Protein AF-A0A0H3GZM2-F1 (afdb_monomer)

InterPro domains:
  IPR009838 Type IV conjugative transfer system, protein TraL [PF07178] (9-100)
  IPR009838 Type IV conjugative transfer system, protein TraL [TIGR02762] (7-100)
  IPR016382 Pilus assembly, TraL [PIRSF003259] (1-101)

Structure (mmCIF, N/CA/C/O backbone):
data_AF-A0A0H3GZM2-F1
#
_entry.id   AF-A0A0H3GZM2-F1
#
loop_
_atom_site.group_PDB
_atom_site.id
_atom_site.type_symbol
_atom_site.label_atom_id
_atom_site.label_alt_id
_atom_site.label_comp_id
_atom_site.label_asym_id
_atom_site.label_entity_id
_atom_site.label_seq_id
_atom_site.pdbx_PDB_ins_code
_atom_site.Cartn_x
_atom_site.Cartn_y
_atom_site.Cartn_z
_atom_site.occupancy
_atom_site.B_iso_or_equiv
_atom_site.auth_seq_id
_atom_site.auth_comp_id
_atom_site.auth_asym_id
_atom_site.auth_atom_id
_atom_site.pdbx_PDB_model_num
ATOM 1 N N . MET A 1 1 ? 8.842 18.269 -35.109 1.00 56.50 1 MET A N 1
ATOM 2 C CA . MET A 1 1 ? 7.723 17.571 -34.452 1.00 56.50 1 MET A CA 1
ATOM 3 C C . MET A 1 1 ? 6.503 18.457 -34.561 1.00 56.50 1 MET A C 1
ATOM 5 O O . MET A 1 1 ? 6.544 19.594 -34.102 1.00 56.50 1 MET A O 1
ATOM 9 N N . THR A 1 2 ? 5.473 17.990 -35.254 1.00 77.00 2 THR A N 1
ATOM 10 C CA . THR A 1 2 ? 4.199 18.709 -35.407 1.00 77.00 2 THR A CA 1
ATOM 11 C C . THR A 1 2 ? 3.457 18.674 -34.066 1.00 77.00 2 THR A C 1
ATOM 13 O O . THR A 1 2 ? 3.616 17.718 -33.308 1.00 77.00 2 THR A O 1
ATOM 16 N N . GLY A 1 3 ? 2.649 19.690 -33.744 1.00 73.56 3 GLY A N 1
ATOM 17 C CA . GLY A 1 3 ? 1.981 19.803 -32.433 1.00 73.56 3 GLY A CA 1
ATOM 18 C C . GLY A 1 3 ? 1.149 18.578 -32.014 1.00 73.56 3 GLY A C 1
ATOM 19 O O . GLY A 1 3 ? 0.982 18.331 -30.820 1.00 73.56 3 GLY A O 1
ATOM 20 N N . ASP A 1 4 ? 0.685 17.772 -32.973 1.00 81.62 4 ASP A N 1
ATOM 21 C CA . ASP A 1 4 ? -0.041 16.527 -32.702 1.00 81.62 4 ASP A CA 1
ATOM 22 C C . ASP A 1 4 ? 0.856 15.363 -32.251 1.00 81.62 4 ASP A C 1
ATOM 24 O O . ASP A 1 4 ? 0.420 14.542 -31.445 1.00 81.62 4 ASP A O 1
ATOM 28 N N . GLU A 1 5 ? 2.126 15.310 -32.668 1.00 79.94 5 GLU A N 1
ATOM 29 C CA . GLU A 1 5 ? 3.076 14.295 -32.181 1.00 79.94 5 GLU A CA 1
ATOM 30 C C . GLU A 1 5 ? 3.422 14.519 -30.704 1.00 79.94 5 GLU A C 1
ATOM 32 O O . GLU A 1 5 ? 3.584 13.563 -29.947 1.00 79.94 5 GLU A O 1
ATOM 37 N N . LEU A 1 6 ? 3.475 15.783 -30.267 1.00 73.00 6 LEU A N 1
ATOM 38 C CA . LEU A 1 6 ? 3.777 16.143 -28.880 1.00 73.00 6 LEU A CA 1
ATOM 39 C C . LEU A 1 6 ? 2.676 15.698 -27.909 1.00 73.00 6 LEU A C 1
ATOM 41 O O . LEU A 1 6 ? 2.988 15.275 -26.803 1.00 73.00 6 LEU A O 1
ATOM 45 N N . LYS A 1 7 ? 1.398 15.699 -28.320 1.00 76.00 7 LYS A N 1
ATOM 46 C CA . LYS A 1 7 ? 0.285 15.193 -27.487 1.00 76.00 7 LYS A CA 1
ATOM 47 C C . LYS A 1 7 ? 0.375 13.692 -27.210 1.00 76.00 7 LYS A C 1
ATOM 49 O O . LYS A 1 7 ? -0.221 13.216 -26.245 1.00 76.00 7 LYS A O 1
ATOM 54 N N . ARG A 1 8 ? 1.109 12.942 -28.039 1.00 82.62 8 ARG A N 1
ATOM 55 C CA . ARG A 1 8 ? 1.341 11.506 -27.836 1.00 82.62 8 ARG A CA 1
ATOM 56 C C . ARG A 1 8 ? 2.189 11.237 -26.594 1.00 82.62 8 ARG A C 1
ATOM 58 O O . ARG A 1 8 ? 2.062 10.176 -25.989 1.00 82.62 8 ARG A O 1
ATOM 65 N N . TYR A 1 9 ? 3.021 12.200 -26.205 1.00 79.69 9 TYR A N 1
ATOM 66 C CA . TYR A 1 9 ? 3.919 12.100 -25.066 1.00 79.69 9 TYR A CA 1
ATOM 67 C C . TYR A 1 9 ? 3.471 13.060 -23.969 1.00 79.69 9 TYR A C 1
ATOM 69 O O . TYR A 1 9 ? 3.624 14.275 -24.058 1.00 79.69 9 TYR A O 1
ATOM 77 N N . ARG A 1 10 ? 2.924 12.508 -22.886 1.00 72.81 10 ARG A N 1
ATOM 78 C CA . ARG A 1 10 ? 2.658 13.290 -21.681 1.00 72.81 10 ARG A CA 1
ATOM 79 C C . ARG A 1 10 ? 3.961 13.466 -20.914 1.00 72.81 10 ARG A C 1
ATOM 81 O O . ARG A 1 10 ? 4.331 12.607 -20.117 1.00 72.81 10 ARG A O 1
ATOM 88 N N . PHE A 1 11 ? 4.648 14.575 -21.154 1.00 76.94 11 PHE A N 1
ATOM 89 C CA . PHE A 1 11 ? 5.791 14.959 -20.336 1.00 76.94 11 PHE A CA 1
ATOM 90 C C . PHE A 1 11 ? 5.291 15.362 -18.941 1.00 76.94 11 PHE A C 1
ATOM 92 O O . PHE A 1 11 ? 4.432 16.240 -18.833 1.00 76.94 11 PHE A O 1
ATOM 99 N N . PRO A 1 12 ? 5.753 14.709 -17.864 1.00 68.69 12 PRO A N 1
ATOM 100 C CA . PRO A 1 12 ? 5.402 15.134 -16.519 1.00 68.69 12 PRO A CA 1
ATOM 101 C C . PRO A 1 12 ? 6.033 16.503 -16.234 1.00 68.69 12 PRO A C 1
ATOM 103 O O . PRO A 1 12 ? 7.226 16.695 -16.449 1.00 68.69 12 PRO A O 1
ATOM 106 N N . GLU A 1 13 ? 5.238 17.446 -15.723 1.00 69.44 13 GLU A N 1
ATOM 107 C CA . GLU A 1 13 ? 5.706 18.804 -15.392 1.00 69.44 13 GLU A CA 1
ATOM 108 C C . GLU A 1 13 ? 6.726 18.813 -14.243 1.00 69.44 13 GLU A C 1
ATOM 110 O O . GLU A 1 13 ? 7.584 19.688 -14.168 1.00 69.44 13 GLU A O 1
ATOM 115 N N . THR A 1 14 ? 6.671 17.812 -13.358 1.00 72.31 14 THR A N 1
ATOM 116 C CA .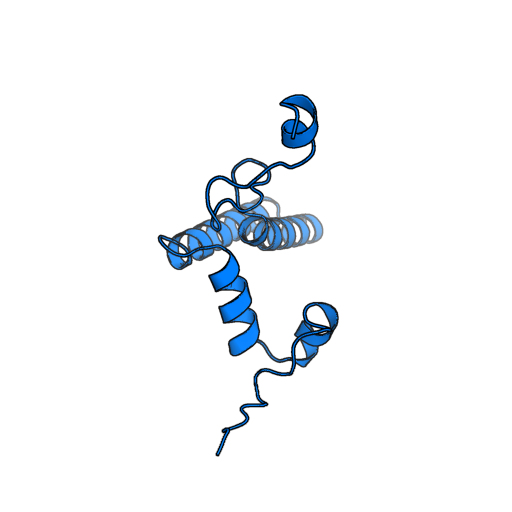 THR A 1 14 ? 7.674 17.590 -12.315 1.00 72.31 14 THR A CA 1
ATOM 117 C C . THR A 1 14 ? 7.997 16.100 -12.195 1.00 72.31 14 THR A C 1
ATOM 119 O O . THR A 1 14 ? 7.102 15.257 -12.240 1.00 72.31 14 THR A O 1
ATOM 122 N N . LEU A 1 15 ? 9.272 15.755 -11.960 1.00 65.50 15 LEU A N 1
ATOM 123 C CA . LEU A 1 15 ? 9.711 14.387 -11.601 1.00 65.50 15 LEU A CA 1
ATOM 124 C C . LEU A 1 15 ? 8.994 13.847 -10.347 1.00 65.50 15 LEU A C 1
ATOM 126 O O . LEU A 1 15 ? 8.971 12.646 -10.093 1.00 65.50 15 LEU A O 1
ATOM 130 N N . THR A 1 16 ? 8.400 14.744 -9.558 1.00 64.19 16 THR A N 1
ATOM 131 C CA . THR A 1 16 ? 7.636 14.450 -8.344 1.00 64.19 16 THR A CA 1
ATOM 132 C C . THR A 1 16 ? 6.138 14.265 -8.587 1.00 64.19 16 THR A C 1
ATOM 134 O O . THR A 1 16 ? 5.414 13.962 -7.636 1.00 64.19 16 THR A O 1
ATOM 137 N N . ASN A 1 17 ? 5.645 14.447 -9.819 1.00 63.81 17 ASN A N 1
ATOM 138 C CA . ASN A 1 17 ? 4.232 14.289 -10.159 1.00 63.81 17 ASN A CA 1
ATOM 139 C C . ASN A 1 17 ? 3.883 12.797 -10.215 1.00 63.81 17 ASN A C 1
ATOM 141 O O . ASN A 1 17 ? 3.827 12.165 -11.267 1.00 63.81 17 ASN A O 1
ATOM 145 N N . GLN A 1 18 ? 3.745 12.197 -9.040 1.00 65.50 18 GLN A N 1
ATOM 146 C CA . GLN A 1 18 ? 3.412 10.789 -8.920 1.00 65.50 18 GLN A CA 1
ATOM 147 C C . GLN A 1 18 ? 1.925 10.575 -9.163 1.00 65.50 18 GLN A C 1
ATOM 149 O O . GLN A 1 18 ? 1.098 11.432 -8.851 1.00 65.50 18 GLN A O 1
ATOM 154 N N . SER A 1 19 ? 1.596 9.392 -9.682 1.00 69.75 19 SER A N 1
ATOM 155 C CA . SER A 1 19 ? 0.212 8.987 -9.897 1.00 69.75 19 SER A CA 1
ATOM 156 C C . SER A 1 19 ? -0.560 9.059 -8.579 1.00 69.75 19 SER A C 1
ATOM 158 O O . SER A 1 19 ? -0.279 8.320 -7.630 1.00 69.75 19 SER A O 1
ATOM 160 N N . ARG A 1 20 ? -1.500 10.004 -8.514 1.00 73.88 20 ARG A N 1
ATOM 161 C CA . ARG A 1 20 ? -2.432 10.152 -7.401 1.00 73.88 20 ARG A CA 1
ATOM 162 C C . ARG A 1 20 ? -3.726 9.460 -7.779 1.00 73.88 20 ARG A C 1
ATOM 164 O O . ARG A 1 20 ? -4.366 9.837 -8.758 1.00 73.88 20 ARG A O 1
ATOM 171 N N . TRP A 1 21 ? -4.124 8.478 -6.986 1.00 74.12 21 TRP A N 1
ATOM 172 C CA . TRP A 1 21 ? -5.416 7.823 -7.123 1.00 74.12 21 TRP A CA 1
ATOM 173 C C . TRP A 1 21 ? -6.340 8.362 -6.030 1.00 74.12 21 TRP A C 1
ATOM 175 O O . TRP A 1 21 ? -5.969 8.376 -4.859 1.00 74.12 21 TRP A O 1
ATOM 185 N N . PHE A 1 22 ? -7.498 8.912 -6.411 1.00 77.94 22 PHE A N 1
ATOM 186 C CA . PHE A 1 22 ? -8.388 9.657 -5.501 1.00 77.94 22 PHE A CA 1
ATOM 187 C C . PHE A 1 22 ? -7.728 10.853 -4.778 1.00 77.94 22 PHE A C 1
ATOM 189 O O . PHE A 1 22 ? -8.109 11.218 -3.670 1.00 77.94 22 PHE A O 1
ATOM 196 N N . GLY A 1 23 ? -6.712 11.477 -5.386 1.00 75.75 23 GLY A N 1
ATOM 197 C CA . GLY A 1 23 ? -5.962 12.580 -4.766 1.00 75.75 23 GLY A CA 1
ATOM 198 C C . GLY A 1 23 ? -4.932 12.141 -3.716 1.00 75.75 23 GLY A C 1
ATOM 199 O O . GLY A 1 23 ? -4.140 12.970 -3.270 1.00 75.75 23 GLY A O 1
ATOM 200 N N . LEU A 1 24 ? -4.889 10.848 -3.379 1.00 76.31 24 LEU A N 1
ATOM 201 C CA . LEU A 1 24 ? -3.907 10.237 -2.487 1.00 76.31 24 LEU A CA 1
ATOM 202 C C . LEU A 1 24 ? -2.814 9.533 -3.285 1.00 76.31 24 LEU A C 1
ATOM 204 O O . LEU A 1 24 ? -3.005 9.134 -4.434 1.00 76.31 24 LEU A O 1
ATOM 208 N N . TYR A 1 25 ? -1.649 9.366 -2.671 1.00 81.56 25 TYR A N 1
ATOM 209 C CA . TYR A 1 25 ? -0.608 8.539 -3.266 1.00 81.56 25 TYR A CA 1
ATOM 210 C C . TYR A 1 25 ? -0.957 7.054 -3.098 1.00 81.56 25 TYR A C 1
ATOM 212 O O . TYR A 1 25 ? -1.501 6.641 -2.074 1.00 81.56 25 TYR A O 1
ATOM 220 N N . LEU A 1 26 ? -0.617 6.239 -4.099 1.00 81.56 26 LEU A N 1
ATOM 221 C CA . LEU A 1 26 ? -0.881 4.794 -4.073 1.00 81.56 26 LEU A CA 1
ATOM 222 C C . LEU A 1 26 ? -0.270 4.097 -2.845 1.00 81.56 26 LEU A C 1
ATOM 224 O O . LEU A 1 26 ? -0.865 3.175 -2.300 1.00 81.56 26 LEU A O 1
ATOM 228 N N . ASP A 1 27 ? 0.890 4.563 -2.384 1.00 82.69 27 ASP A N 1
ATOM 229 C CA . ASP A 1 27 ? 1.588 4.029 -1.212 1.00 82.69 27 ASP A CA 1
ATOM 230 C C . ASP A 1 27 ? 0.877 4.318 0.125 1.00 82.69 27 ASP A C 1
ATOM 232 O O . ASP A 1 27 ? 1.050 3.564 1.073 1.00 82.69 27 ASP A O 1
ATOM 236 N N . GLU A 1 28 ? 0.057 5.368 0.205 1.00 85.19 28 GLU A N 1
ATOM 237 C CA . GLU A 1 28 ? -0.800 5.676 1.361 1.00 85.19 28 GLU A CA 1
ATOM 238 C C . GLU A 1 28 ? -2.102 4.873 1.328 1.00 85.19 28 GLU A C 1
ATOM 240 O O . GLU A 1 28 ? -2.631 4.482 2.370 1.00 85.19 28 GLU A O 1
ATOM 245 N N . LEU A 1 29 ? -2.614 4.618 0.124 1.00 86.31 29 LEU A N 1
ATOM 246 C CA . LEU A 1 29 ? -3.871 3.913 -0.085 1.00 86.31 29 LEU A CA 1
ATOM 247 C C . LEU A 1 29 ? -3.733 2.412 0.199 1.00 86.31 29 LEU A C 1
ATOM 249 O O . LEU A 1 29 ? -4.619 1.837 0.825 1.00 86.31 29 LEU A O 1
ATOM 253 N N . ILE A 1 30 ? -2.624 1.782 -0.205 1.00 89.06 30 ILE A N 1
ATOM 254 C CA . ILE A 1 30 ? -2.407 0.336 -0.020 1.00 89.06 30 ILE A CA 1
ATOM 255 C C . ILE A 1 30 ? -2.515 -0.076 1.465 1.00 89.06 30 ILE A C 1
ATOM 257 O O . ILE A 1 30 ? -3.332 -0.950 1.763 1.00 89.06 30 ILE A O 1
ATOM 261 N N . PRO A 1 31 ? -1.795 0.551 2.423 1.00 88.62 31 PRO A N 1
ATOM 262 C CA . PRO A 1 31 ? -1.930 0.217 3.842 1.00 88.62 31 PRO A CA 1
ATOM 263 C C . PRO A 1 31 ? -3.340 0.455 4.383 1.00 88.62 31 PRO A C 1
ATOM 265 O O . PRO A 1 31 ? -3.849 -0.366 5.143 1.00 88.62 31 PRO A O 1
ATOM 268 N N . ALA A 1 32 ? -3.999 1.540 3.963 1.00 88.88 32 ALA A N 1
ATOM 269 C CA . ALA A 1 32 ? -5.365 1.833 4.387 1.00 88.88 32 ALA A CA 1
ATOM 270 C C . ALA A 1 32 ? -6.348 0.743 3.923 1.00 88.88 32 ALA A C 1
ATOM 272 O O . ALA A 1 32 ? -7.171 0.283 4.713 1.00 88.88 32 ALA A O 1
ATOM 273 N N . VAL A 1 33 ? -6.228 0.275 2.676 1.00 90.50 33 VAL A N 1
ATOM 274 C CA . VAL A 1 33 ? -7.051 -0.818 2.133 1.00 90.50 33 VAL A CA 1
ATOM 275 C C . VAL A 1 33 ? -6.796 -2.131 2.871 1.00 90.50 33 VAL A C 1
ATOM 277 O O . VAL A 1 33 ? -7.753 -2.833 3.192 1.00 90.50 33 VAL A O 1
ATOM 280 N N . ILE A 1 34 ? -5.540 -2.444 3.202 1.00 91.69 34 ILE A N 1
ATOM 281 C CA . ILE A 1 34 ? -5.195 -3.642 3.984 1.00 91.69 34 ILE A CA 1
ATOM 282 C C . ILE A 1 34 ? -5.861 -3.595 5.370 1.00 91.69 34 ILE A C 1
ATOM 284 O O . ILE A 1 34 ? -6.483 -4.574 5.786 1.00 91.69 34 ILE A O 1
ATOM 288 N N . CYS A 1 35 ? -5.806 -2.453 6.066 1.00 89.06 35 CYS A N 1
ATOM 289 C CA . CYS A 1 35 ? -6.464 -2.279 7.367 1.00 89.06 35 CYS A CA 1
ATOM 290 C C . CYS A 1 35 ? -7.992 -2.404 7.279 1.00 89.06 35 CYS A C 1
ATOM 292 O O . CYS A 1 35 ? -8.612 -3.038 8.135 1.00 89.06 35 CYS A O 1
ATOM 294 N N . LEU A 1 36 ? -8.609 -1.841 6.235 1.00 89.56 36 LEU A N 1
ATOM 295 C CA . LEU A 1 36 ? -10.050 -1.967 6.012 1.00 89.56 36 LEU A CA 1
ATOM 296 C C . LEU A 1 36 ? -10.459 -3.413 5.706 1.00 89.56 36 LEU A C 1
ATOM 298 O O . LEU A 1 36 ? -11.444 -3.888 6.268 1.00 89.56 36 LEU A O 1
ATOM 302 N N . GLY A 1 37 ? -9.687 -4.131 4.884 1.00 91.00 37 GLY A N 1
ATOM 303 C CA . GLY A 1 37 ? -9.917 -5.548 4.590 1.00 91.00 37 GLY A CA 1
ATOM 304 C C . GLY A 1 37 ? -9.848 -6.424 5.843 1.00 91.00 37 GLY A C 1
ATOM 305 O O . GLY A 1 37 ? -10.721 -7.263 6.063 1.00 91.00 37 GLY A O 1
ATOM 306 N N . TRP A 1 38 ? -8.879 -6.165 6.724 1.00 90.19 38 TRP A N 1
ATOM 307 C CA . TRP A 1 38 ? -8.789 -6.830 8.028 1.00 90.19 38 TRP A CA 1
ATOM 308 C C . TRP A 1 38 ? -10.004 -6.543 8.924 1.00 90.19 38 TRP A C 1
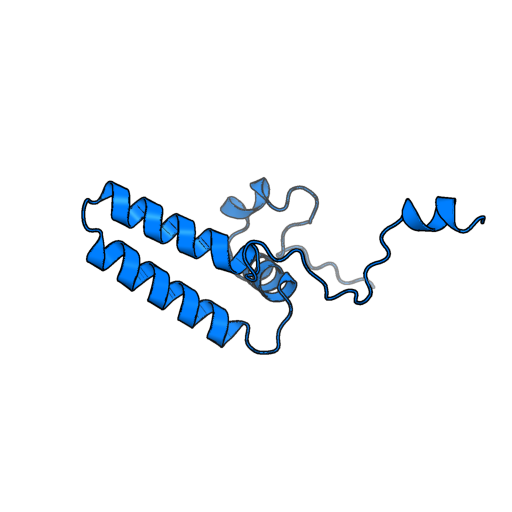ATOM 310 O O . TRP A 1 38 ? -10.569 -7.446 9.549 1.00 90.19 38 TRP A O 1
ATOM 320 N N . GLY A 1 39 ? -10.438 -5.280 8.965 1.00 89.69 39 GLY A N 1
ATOM 321 C CA . GLY A 1 39 ? -11.626 -4.860 9.706 1.00 89.69 39 GLY A CA 1
ATOM 322 C C . GLY A 1 39 ? -12.909 -5.524 9.209 1.00 89.69 39 GLY A C 1
ATOM 323 O O . GLY A 1 39 ? -13.738 -5.935 10.024 1.00 89.69 39 GLY A O 1
ATOM 324 N N . PHE A 1 40 ? -13.038 -5.670 7.887 1.00 89.44 40 PHE A N 1
ATOM 325 C CA . PHE A 1 40 ? -14.146 -6.368 7.239 1.00 89.44 40 PHE A CA 1
ATOM 326 C C . PHE A 1 40 ? -14.163 -7.850 7.617 1.00 89.44 40 PHE A C 1
ATOM 328 O O . PHE A 1 40 ? -15.205 -8.372 8.002 1.00 89.44 40 PHE A O 1
ATOM 335 N N . TRP A 1 41 ? -13.003 -8.514 7.593 1.00 90.94 41 TRP A N 1
ATOM 336 C CA . TRP A 1 41 ? -12.912 -9.937 7.925 1.00 90.94 41 TRP A CA 1
ATOM 337 C C . TRP A 1 41 ? -13.238 -10.234 9.396 1.00 90.94 41 TRP A C 1
ATOM 339 O O . TRP A 1 41 ? -13.840 -11.256 9.709 1.00 90.94 41 TRP A O 1
ATOM 349 N N . THR A 1 42 ? -12.907 -9.309 10.301 1.00 90.94 42 THR A N 1
ATOM 350 C CA . THR A 1 42 ? -13.192 -9.438 11.742 1.00 90.94 42 THR A CA 1
ATOM 351 C C . THR A 1 42 ? -14.634 -9.032 12.103 1.00 90.94 42 THR A C 1
ATOM 353 O O . THR A 1 42 ? -15.005 -9.057 13.277 1.00 90.94 42 THR A O 1
ATOM 356 N N . SER A 1 43 ? -15.451 -8.590 11.135 1.00 87.19 43 SER A N 1
ATOM 357 C CA . SER A 1 43 ? -16.790 -8.004 11.355 1.00 87.19 43 SER A CA 1
ATOM 358 C C . SER A 1 43 ? -16.808 -6.821 12.340 1.00 87.19 43 SER A C 1
ATOM 360 O O . SER A 1 43 ? -17.852 -6.436 12.864 1.00 87.19 43 SER A O 1
ATOM 362 N N . LYS A 1 44 ? -15.644 -6.212 12.605 1.00 90.38 44 LYS A N 1
ATOM 363 C CA . LYS A 1 44 ? -15.456 -5.086 13.531 1.00 90.38 44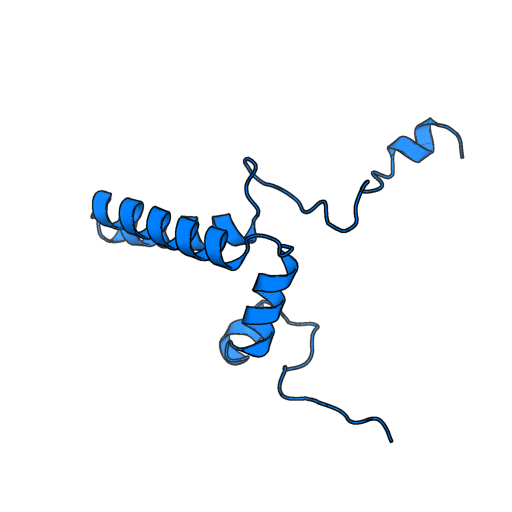 LYS A CA 1
ATOM 364 C C . LYS A 1 44 ? -15.168 -3.816 12.741 1.00 90.38 44 LYS A C 1
ATOM 366 O O . LYS A 1 44 ? -14.065 -3.270 12.789 1.00 90.38 44 LYS A O 1
ATOM 371 N N . PHE A 1 45 ? -16.184 -3.326 12.036 1.00 90.38 45 PHE A N 1
ATOM 372 C CA . PHE A 1 45 ? -16.062 -2.179 11.131 1.00 90.38 45 PHE A CA 1
ATOM 373 C C . PHE A 1 45 ? -15.492 -0.926 11.803 1.00 90.38 45 PHE A C 1
ATOM 375 O O . PHE A 1 45 ? -14.600 -0.296 11.246 1.00 90.38 45 PHE A O 1
ATOM 382 N N . ILE A 1 46 ? -15.940 -0.595 13.020 1.00 91.44 46 ILE A N 1
ATOM 383 C CA . ILE A 1 46 ? -15.485 0.604 13.746 1.00 91.44 46 ILE A CA 1
ATOM 384 C C . ILE A 1 46 ? -13.978 0.542 14.015 1.00 91.44 46 ILE A C 1
ATOM 386 O O . ILE A 1 46 ? -13.260 1.498 13.737 1.00 91.44 46 ILE A O 1
ATOM 390 N N . PHE A 1 47 ? -13.487 -0.597 14.508 1.00 91.81 47 PHE A N 1
ATOM 391 C CA . PHE A 1 47 ? -12.059 -0.788 14.766 1.00 91.81 47 PHE A CA 1
ATOM 392 C C . PHE A 1 47 ? -11.248 -0.814 13.463 1.00 91.81 47 PHE A C 1
ATOM 394 O O . PHE A 1 47 ? -10.160 -0.240 13.404 1.00 91.81 47 PHE A O 1
ATOM 401 N N . GLY A 1 48 ? -11.791 -1.415 12.400 1.00 91.25 48 GLY A N 1
ATOM 402 C CA . GLY A 1 48 ? -11.204 -1.387 11.059 1.00 91.25 48 GLY A CA 1
ATOM 403 C C . GLY A 1 48 ? -11.025 0.030 10.514 1.00 91.25 48 GLY A C 1
ATOM 404 O O . GLY A 1 48 ? -9.933 0.410 10.105 1.00 91.25 48 GLY A O 1
ATOM 405 N N . ILE A 1 49 ? -12.075 0.847 10.576 1.00 92.69 49 ILE A N 1
ATOM 406 C CA . ILE A 1 49 ? -12.034 2.240 10.118 1.00 92.69 49 ILE A CA 1
ATOM 407 C C . ILE A 1 49 ? -11.102 3.074 11.005 1.00 92.69 49 ILE A C 1
ATOM 409 O O . ILE A 1 49 ? -10.256 3.797 10.486 1.00 92.69 49 ILE A O 1
ATOM 413 N N . ALA A 1 50 ? -11.202 2.952 12.333 1.00 93.56 50 ALA A N 1
ATOM 414 C CA . ALA A 1 50 ? -10.356 3.701 13.262 1.00 93.56 50 ALA A CA 1
ATOM 415 C C . ALA A 1 50 ? -8.863 3.393 13.058 1.00 93.56 50 ALA A C 1
ATOM 417 O O . ALA A 1 50 ? -8.041 4.308 12.991 1.00 93.56 50 ALA A O 1
ATOM 418 N N . SER A 1 51 ? -8.512 2.113 12.901 1.00 92.94 51 SER A N 1
ATOM 419 C CA . SER A 1 51 ? -7.137 1.699 12.602 1.00 92.94 51 SER A CA 1
ATOM 420 C C . SER A 1 51 ? -6.660 2.205 11.238 1.00 92.94 51 SER A C 1
ATOM 422 O O . SER A 1 51 ? -5.553 2.733 11.154 1.00 92.94 51 SER A O 1
ATOM 424 N N . ALA A 1 52 ? -7.496 2.149 10.195 1.00 92.12 52 ALA A N 1
ATOM 425 C CA . ALA A 1 52 ? -7.158 2.689 8.877 1.00 92.12 52 ALA A CA 1
ATOM 426 C C . ALA A 1 52 ? -6.891 4.205 8.921 1.00 92.12 52 ALA A C 1
ATOM 428 O O . ALA A 1 52 ? -5.914 4.676 8.338 1.00 92.12 52 ALA A O 1
ATOM 429 N N . VAL A 1 53 ? -7.703 4.969 9.662 1.00 92.56 53 VAL A N 1
ATOM 430 C CA . VAL A 1 53 ? -7.499 6.415 9.859 1.00 92.56 53 VAL A CA 1
ATOM 431 C C . VAL A 1 53 ? -6.197 6.696 10.613 1.00 92.56 53 VAL A C 1
ATOM 433 O O . VAL A 1 53 ? -5.445 7.584 10.210 1.00 92.56 53 VAL A O 1
ATOM 436 N N . LEU A 1 54 ? -5.893 5.931 11.667 1.00 93.56 54 LEU A N 1
ATOM 437 C CA . LEU A 1 54 ? -4.644 6.071 12.422 1.00 93.56 54 LEU A CA 1
ATOM 438 C C . LEU A 1 54 ? -3.411 5.782 11.561 1.00 93.56 54 LEU A C 1
ATOM 440 O O . LEU A 1 54 ? -2.459 6.562 11.579 1.00 93.56 54 LEU A O 1
ATOM 444 N N . VAL A 1 55 ? -3.437 4.701 10.779 1.00 91.38 55 VAL A N 1
ATOM 445 C CA . VAL A 1 55 ? -2.350 4.350 9.851 1.00 91.38 55 VAL A CA 1
ATOM 446 C C . VAL A 1 55 ? -2.184 5.437 8.794 1.00 91.38 55 VAL A C 1
ATOM 448 O O . VAL A 1 55 ? -1.066 5.894 8.555 1.00 91.38 55 VAL A O 1
ATOM 451 N N . PHE A 1 56 ? -3.287 5.926 8.225 1.00 90.50 56 PHE A N 1
ATOM 452 C CA . PHE A 1 56 ? -3.263 7.010 7.249 1.00 90.50 56 PHE A CA 1
ATOM 453 C C . PHE A 1 56 ? -2.647 8.295 7.824 1.00 90.50 56 PHE A C 1
ATOM 455 O O . PHE A 1 56 ? -1.756 8.887 7.214 1.00 90.50 56 PHE A O 1
ATOM 462 N N . TRP A 1 57 ? -3.056 8.713 9.025 1.00 91.38 57 TRP A N 1
ATOM 463 C CA . TRP A 1 57 ? -2.459 9.863 9.711 1.00 91.38 57 TRP A CA 1
ATOM 464 C C . TRP A 1 57 ? -0.978 9.655 10.034 1.00 91.38 57 TRP A C 1
ATOM 466 O O . TRP A 1 57 ? -0.182 10.579 9.849 1.00 91.38 57 TRP A O 1
ATOM 476 N N . GLY A 1 58 ? -0.595 8.456 10.477 1.00 90.81 58 GLY A N 1
ATOM 477 C CA . GLY A 1 58 ? 0.793 8.091 10.750 1.00 90.81 58 GLY A CA 1
ATOM 478 C C . GLY A 1 58 ? 1.674 8.238 9.511 1.00 90.81 58 GLY A C 1
ATOM 479 O O . GLY A 1 58 ? 2.672 8.959 9.546 1.00 90.81 58 GLY A O 1
ATOM 480 N N . ILE A 1 59 ? 1.264 7.641 8.388 1.00 89.12 59 ILE A N 1
ATOM 481 C CA . ILE A 1 59 ? 1.998 7.725 7.118 1.00 89.12 59 ILE A CA 1
ATOM 482 C C . ILE A 1 59 ? 2.046 9.171 6.623 1.00 89.12 59 ILE A C 1
ATOM 484 O O . ILE A 1 59 ? 3.119 9.660 6.279 1.00 89.12 59 ILE A O 1
ATOM 488 N N . LYS A 1 60 ? 0.923 9.900 6.652 1.00 87.31 60 LYS A N 1
ATOM 489 C CA . LYS A 1 60 ? 0.867 11.302 6.211 1.00 87.31 60 LYS A CA 1
ATOM 490 C C . LYS A 1 60 ? 1.792 12.203 7.031 1.00 87.31 60 LYS A C 1
ATOM 492 O O . LYS A 1 60 ? 2.425 13.102 6.477 1.00 87.31 60 LYS A O 1
ATOM 497 N N . LYS A 1 61 ? 1.904 11.960 8.341 1.00 88.88 61 LYS A N 1
ATOM 498 C CA . LYS A 1 61 ? 2.831 12.682 9.222 1.00 88.88 61 LYS A CA 1
ATOM 499 C C . LYS A 1 61 ? 4.287 12.338 8.907 1.00 88.88 61 LYS A C 1
ATOM 501 O O . LYS A 1 61 ? 5.098 13.253 8.807 1.00 88.88 61 LYS A O 1
ATOM 506 N N . LEU A 1 62 ? 4.608 11.059 8.706 1.00 86.56 62 LEU A N 1
ATOM 507 C CA . LEU A 1 62 ? 5.958 10.599 8.350 1.00 86.56 62 LEU A CA 1
ATOM 508 C C . LEU A 1 62 ? 6.408 11.098 6.971 1.00 86.56 62 LEU A C 1
ATOM 510 O O . LEU A 1 62 ? 7.578 11.419 6.770 1.00 86.56 62 LEU A O 1
ATOM 514 N N . LYS A 1 63 ? 5.467 11.198 6.033 1.00 84.44 63 LYS A N 1
ATOM 515 C CA 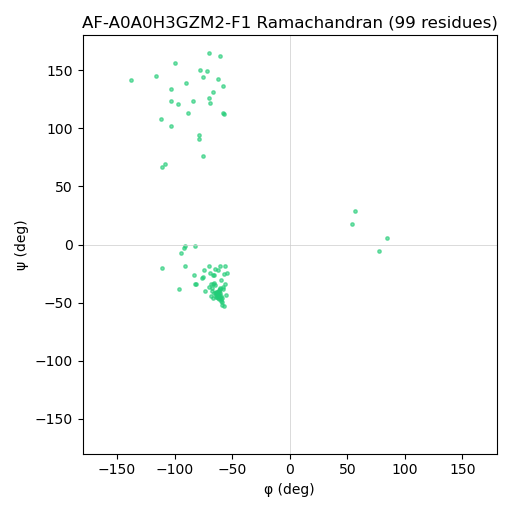. LYS A 1 63 ? 5.706 11.600 4.647 1.00 84.44 63 LYS A CA 1
ATOM 516 C C . LYS A 1 63 ? 5.576 13.106 4.415 1.00 84.44 63 LYS A C 1
ATOM 518 O O . LYS A 1 63 ? 5.810 13.582 3.306 1.00 84.44 63 LYS A O 1
ATOM 523 N N . LYS A 1 64 ? 5.236 13.901 5.434 1.00 85.25 64 LYS A N 1
ATOM 524 C CA . LYS A 1 64 ? 5.116 15.358 5.289 1.00 85.25 64 LYS A CA 1
ATOM 525 C C . LYS A 1 64 ? 6.442 15.948 4.784 1.00 85.25 64 LYS A C 1
ATOM 527 O O . LYS A 1 64 ? 7.446 15.921 5.486 1.00 85.25 64 LYS A O 1
ATOM 532 N N . GLY A 1 65 ? 6.428 16.483 3.563 1.00 81.62 65 GLY A N 1
ATOM 533 C CA . GLY A 1 65 ? 7.604 17.066 2.906 1.00 81.62 65 GLY A CA 1
ATOM 534 C C . GLY A 1 65 ? 8.521 16.070 2.182 1.00 81.62 65 GLY A C 1
ATOM 535 O O . GLY A 1 65 ? 9.565 16.479 1.688 1.00 81.62 65 GLY A O 1
ATOM 536 N N . ARG A 1 66 ? 8.156 14.783 2.095 1.00 78.75 66 ARG A N 1
ATOM 537 C CA . ARG A 1 66 ? 8.922 13.739 1.391 1.00 78.75 66 ARG A CA 1
ATOM 538 C C . ARG A 1 66 ? 8.113 13.188 0.206 1.00 78.75 66 ARG A C 1
ATOM 540 O O . ARG A 1 66 ? 6.889 13.103 0.274 1.00 78.75 66 ARG A O 1
ATOM 547 N N . GLY A 1 67 ? 8.783 12.839 -0.895 1.00 76.44 67 GLY A N 1
ATOM 548 C CA . GLY A 1 67 ? 8.142 12.201 -2.060 1.00 76.44 67 GLY A CA 1
ATOM 549 C C . GLY A 1 67 ? 7.697 10.761 -1.761 1.00 76.44 67 GLY A C 1
ATOM 550 O O . GLY A 1 67 ? 8.147 10.175 -0.781 1.00 76.44 67 GLY A O 1
ATOM 551 N N . SER A 1 68 ? 6.840 10.146 -2.586 1.00 74.06 68 SER A N 1
ATOM 552 C CA . SER A 1 68 ? 6.389 8.756 -2.349 1.00 74.06 68 SER A CA 1
ATOM 553 C C . SER A 1 68 ? 7.474 7.696 -2.579 1.00 74.06 68 SER A C 1
ATOM 555 O O . SER A 1 68 ? 7.365 6.605 -2.023 1.00 74.06 68 SER A O 1
ATOM 557 N N . SER A 1 69 ? 8.559 8.006 -3.297 1.00 76.94 69 SER A N 1
ATOM 558 C CA . SER A 1 69 ? 9.724 7.106 -3.362 1.00 76.94 69 SER A CA 1
ATOM 559 C C . SER A 1 69 ? 10.333 6.851 -1.981 1.00 76.94 69 SER A C 1
ATOM 561 O O . SER A 1 69 ? 10.772 5.742 -1.706 1.00 76.94 69 SER A O 1
ATOM 563 N N . TRP A 1 70 ? 10.237 7.824 -1.068 1.00 83.81 70 TRP A N 1
ATOM 564 C CA . TRP A 1 70 ? 10.820 7.725 0.268 1.00 83.81 70 TRP A CA 1
ATOM 565 C C . TRP A 1 70 ? 10.303 6.528 1.075 1.00 83.81 70 TRP A C 1
ATOM 567 O O . TRP A 1 70 ? 11.071 5.895 1.796 1.00 83.81 70 TRP A O 1
ATOM 577 N N . LEU A 1 71 ? 9.010 6.196 0.966 1.00 84.44 71 LEU A N 1
ATOM 578 C CA . LEU A 1 71 ? 8.453 5.050 1.6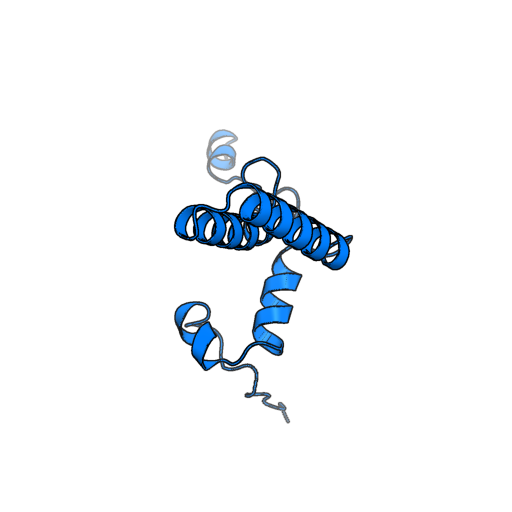89 1.00 84.44 71 LEU A CA 1
ATOM 579 C C . LEU A 1 71 ? 9.020 3.733 1.147 1.00 84.44 71 LEU A C 1
ATOM 581 O O . LEU A 1 71 ? 9.332 2.832 1.922 1.00 84.44 71 LEU A O 1
ATOM 585 N N . ARG A 1 72 ? 9.175 3.635 -0.179 1.00 82.50 72 ARG A N 1
ATOM 586 C CA . ARG A 1 72 ? 9.786 2.470 -0.829 1.00 82.50 72 ARG A CA 1
ATOM 587 C C . ARG A 1 72 ? 11.247 2.328 -0.426 1.00 82.50 72 ARG A C 1
ATOM 589 O O . ARG A 1 72 ? 11.655 1.221 -0.101 1.00 82.50 72 ARG A O 1
ATOM 596 N N . ASP A 1 73 ? 11.981 3.436 -0.365 1.00 87.19 73 ASP A N 1
ATOM 597 C CA . ASP A 1 73 ? 13.369 3.453 0.098 1.00 87.19 73 ASP A CA 1
ATOM 5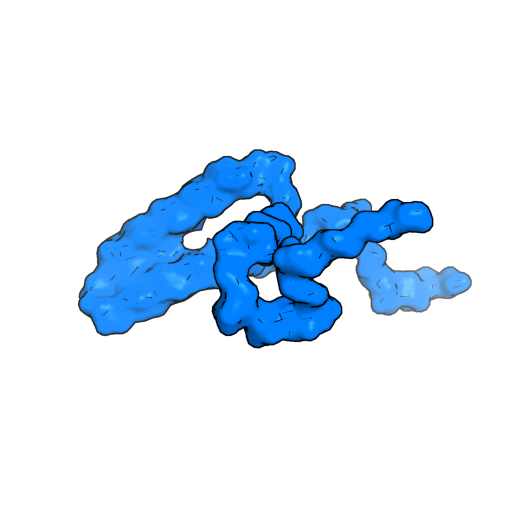98 C C . ASP A 1 73 ? 13.467 2.988 1.557 1.00 87.19 73 ASP A C 1
ATOM 600 O O . ASP A 1 73 ? 14.305 2.155 1.891 1.00 87.19 73 ASP A O 1
ATOM 604 N N . LEU A 1 74 ? 12.576 3.468 2.433 1.00 87.12 74 LEU A N 1
ATOM 605 C CA . LEU A 1 74 ? 12.523 3.031 3.830 1.00 87.12 74 LEU A CA 1
ATOM 606 C C . LEU A 1 74 ? 12.264 1.525 3.919 1.00 87.12 74 LEU A C 1
ATOM 608 O O . LEU A 1 74 ? 12.985 0.817 4.616 1.00 87.12 74 LEU A O 1
ATOM 612 N N . ILE A 1 75 ? 11.265 1.027 3.192 1.00 87.12 75 ILE A N 1
ATOM 613 C CA . ILE A 1 75 ? 10.945 -0.401 3.157 1.00 87.12 75 ILE A CA 1
ATOM 614 C C . ILE A 1 75 ? 12.148 -1.209 2.658 1.00 87.12 75 ILE A C 1
ATOM 616 O O . ILE A 1 75 ? 12.512 -2.192 3.291 1.00 87.12 75 ILE A O 1
ATOM 620 N N . TYR A 1 76 ? 12.805 -0.771 1.586 1.00 85.06 76 TYR A N 1
ATOM 621 C CA . TYR A 1 76 ? 13.975 -1.440 1.021 1.00 85.06 76 TYR A CA 1
ATOM 622 C C . TYR A 1 76 ? 15.156 -1.529 2.005 1.00 85.06 76 TYR A C 1
ATOM 624 O O . TYR A 1 76 ? 15.838 -2.552 2.073 1.00 85.06 76 TYR A O 1
ATOM 632 N N . TRP A 1 77 ? 15.389 -0.481 2.802 1.00 86.81 77 TRP A N 1
ATOM 633 C CA . TRP A 1 77 ? 16.492 -0.458 3.768 1.00 86.81 77 TRP A CA 1
ATOM 634 C C . TRP A 1 77 ? 16.195 -1.181 5.083 1.00 86.81 77 TRP A C 1
ATOM 636 O O . TRP A 1 77 ? 17.121 -1.733 5.677 1.00 86.81 77 TRP A O 1
ATOM 646 N N . TYR A 1 78 ? 14.948 -1.154 5.561 1.00 85.50 78 TYR A N 1
ATOM 647 C CA . TYR A 1 78 ? 14.606 -1.620 6.911 1.00 85.50 78 TYR A CA 1
ATOM 648 C C . TYR A 1 78 ? 13.775 -2.906 6.956 1.00 85.50 78 TYR A C 1
ATOM 650 O O . TYR A 1 78 ? 13.744 -3.554 8.002 1.00 85.50 78 TYR A O 1
ATOM 658 N N . LEU A 1 79 ? 13.088 -3.288 5.876 1.00 83.19 79 LEU A N 1
ATOM 659 C CA . LEU A 1 79 ? 12.289 -4.514 5.849 1.00 83.19 79 LEU A CA 1
ATOM 660 C C . LEU A 1 79 ? 13.149 -5.698 5.364 1.00 83.19 79 LEU A C 1
ATOM 662 O O . LEU A 1 79 ? 13.920 -5.542 4.415 1.00 83.19 79 LEU A O 1
ATOM 666 N N . PRO A 1 80 ? 13.028 -6.893 5.974 1.00 79.00 80 PRO A N 1
ATOM 667 C CA . PRO A 1 80 ? 13.766 -8.074 5.534 1.00 79.00 80 PRO A CA 1
ATOM 668 C C . PRO A 1 80 ? 13.477 -8.426 4.069 1.00 79.00 80 PRO A C 1
ATOM 670 O O . PRO A 1 80 ? 12.325 -8.461 3.625 1.00 79.00 80 PRO A O 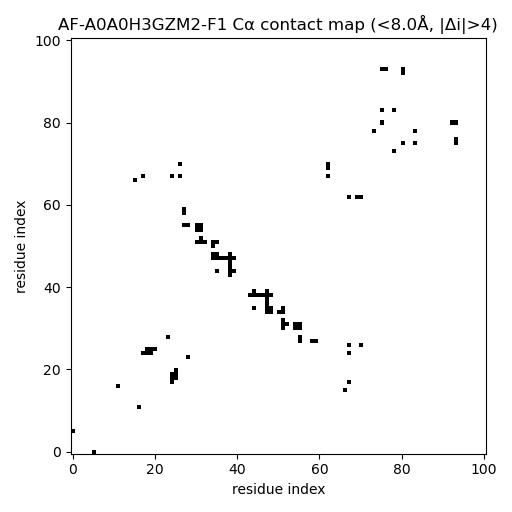1
ATOM 673 N N . THR A 1 81 ? 14.540 -8.757 3.333 1.00 74.50 81 THR A N 1
ATOM 674 C CA . THR A 1 81 ? 14.507 -9.040 1.889 1.00 74.50 81 THR A CA 1
ATOM 675 C C . THR A 1 81 ? 13.653 -10.253 1.520 1.00 74.50 81 THR A C 1
ATOM 677 O O . THR A 1 81 ? 13.133 -10.319 0.409 1.00 74.50 81 THR A O 1
ATOM 680 N N . SER A 1 82 ? 13.408 -11.174 2.458 1.00 73.88 82 SER A N 1
ATOM 681 C CA . SER A 1 82 ? 12.553 -12.351 2.248 1.00 73.88 82 SER A CA 1
ATOM 682 C C . SER A 1 82 ? 11.121 -12.002 1.830 1.00 73.88 82 SER A C 1
ATOM 684 O O . SER A 1 82 ? 10.552 -12.695 0.991 1.00 73.88 82 SER A O 1
ATOM 686 N N . LEU A 1 83 ? 10.551 -10.914 2.360 1.00 72.19 83 LEU A N 1
ATOM 687 C CA . LEU A 1 83 ? 9.220 -10.429 1.972 1.00 72.19 83 LEU A CA 1
ATOM 688 C C . LEU A 1 83 ? 9.260 -9.577 0.699 1.00 72.19 83 LEU A C 1
ATOM 690 O O . LEU A 1 83 ? 8.271 -9.478 -0.026 1.00 72.19 83 LEU A O 1
ATOM 694 N N . LEU A 1 84 ? 10.404 -8.949 0.434 1.00 72.69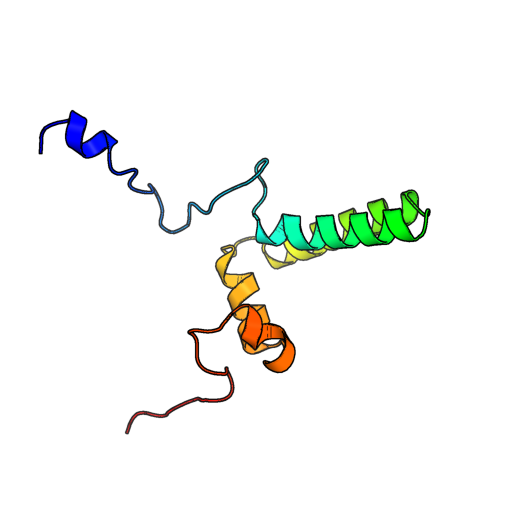 84 LEU A N 1
ATOM 695 C CA . LEU A 1 84 ? 10.565 -7.963 -0.626 1.00 72.69 84 LEU A CA 1
ATOM 696 C C . LEU A 1 84 ? 11.012 -8.538 -1.960 1.00 72.69 84 LEU A C 1
ATOM 698 O O . LEU A 1 84 ? 10.780 -7.885 -2.971 1.00 72.69 84 LEU A O 1
ATOM 702 N N . LYS A 1 85 ? 11.573 -9.748 -2.000 1.00 72.56 85 LYS A N 1
ATOM 703 C CA . LYS A 1 85 ? 12.033 -10.385 -3.243 1.00 72.56 85 LYS A CA 1
ATOM 704 C C . LYS A 1 85 ? 10.931 -10.528 -4.305 1.00 72.56 85 LYS A C 1
ATOM 706 O O . LYS A 1 85 ? 11.230 -10.546 -5.492 1.00 72.56 85 LYS A O 1
ATOM 711 N N . GLY A 1 86 ? 9.660 -10.574 -3.891 1.00 75.50 86 GLY A N 1
ATOM 712 C CA . GLY A 1 86 ? 8.516 -10.536 -4.810 1.00 75.50 86 GLY A CA 1
ATOM 713 C C . GLY A 1 86 ? 8.212 -9.149 -5.398 1.00 75.50 86 GLY A C 1
ATOM 714 O O . GLY A 1 86 ? 7.679 -9.063 -6.498 1.00 75.50 86 GLY A O 1
ATOM 715 N N . PHE A 1 87 ? 8.549 -8.065 -4.691 1.00 75.50 87 PHE A N 1
ATOM 716 C CA . PHE A 1 87 ? 8.307 -6.681 -5.128 1.00 75.50 87 PHE A CA 1
ATOM 717 C C . PHE A 1 87 ? 9.528 -6.044 -5.807 1.00 75.50 87 PHE A C 1
ATOM 719 O O . PHE A 1 87 ? 9.376 -5.295 -6.768 1.00 75.50 87 PHE A O 1
ATOM 726 N N . PHE A 1 88 ? 10.730 -6.332 -5.308 1.00 77.38 88 PHE A N 1
ATOM 727 C CA . PHE A 1 88 ? 12.010 -5.824 -5.798 1.00 77.38 88 PHE A CA 1
ATOM 728 C C . PHE A 1 88 ? 12.796 -6.966 -6.441 1.00 77.38 88 PHE A C 1
ATOM 730 O O . PHE A 1 88 ? 13.813 -7.407 -5.921 1.00 77.38 88 PHE A O 1
ATOM 737 N N . HIS A 1 89 ? 12.287 -7.478 -7.559 1.00 78.06 89 HIS A N 1
ATOM 738 C CA . HIS A 1 89 ? 12.947 -8.568 -8.273 1.00 78.06 89 HIS A CA 1
ATOM 739 C C . HIS A 1 89 ? 14.258 -8.118 -8.944 1.00 78.06 89 HIS A C 1
ATOM 741 O O . HIS A 1 89 ? 15.238 -8.857 -8.950 1.00 78.06 89 HIS A O 1
ATOM 747 N N . ASP A 1 90 ? 14.283 -6.889 -9.469 1.00 82.56 90 ASP A N 1
ATOM 748 C CA . ASP A 1 90 ? 15.387 -6.399 -10.307 1.00 82.56 90 ASP A CA 1
ATOM 749 C C . ASP A 1 90 ? 16.460 -5.623 -9.522 1.00 82.56 90 ASP A C 1
ATOM 751 O O . ASP A 1 90 ? 17.493 -5.246 -10.076 1.00 82.56 90 ASP A O 1
ATOM 755 N N . VAL A 1 91 ? 16.217 -5.351 -8.237 1.00 81.56 91 VAL A N 1
ATOM 756 C CA . VAL A 1 91 ? 17.124 -4.581 -7.375 1.00 81.56 91 VAL A CA 1
ATOM 757 C C . VAL A 1 91 ? 17.875 -5.560 -6.467 1.00 81.56 91 VAL A C 1
ATOM 759 O O . VAL A 1 91 ? 17.235 -6.447 -5.901 1.00 81.56 91 VAL A O 1
ATOM 762 N N . PRO A 1 92 ? 19.209 -5.441 -6.313 1.00 82.44 92 PRO A N 1
ATOM 763 C CA . PRO A 1 92 ? 19.972 -6.316 -5.424 1.00 82.44 92 PRO A CA 1
ATOM 764 C C . PRO A 1 92 ? 19.507 -6.194 -3.969 1.00 82.44 92 PRO A C 1
ATOM 766 O O . PRO A 1 92 ? 18.870 -5.217 -3.587 1.00 82.44 92 PRO A O 1
ATOM 769 N N . ASP A 1 93 ? 19.859 -7.170 -3.132 1.00 80.69 93 ASP A N 1
ATOM 770 C CA . ASP A 1 93 ? 19.565 -7.079 -1.702 1.00 80.69 93 ASP A CA 1
ATOM 771 C C . ASP A 1 93 ? 20.291 -5.878 -1.069 1.00 80.69 93 ASP A C 1
ATOM 773 O O . ASP A 1 93 ? 21.458 -5.601 -1.363 1.00 80.69 93 ASP A O 1
ATOM 777 N N . SER A 1 94 ? 19.632 -5.199 -0.127 1.00 77.62 94 SER A N 1
ATOM 778 C CA . SER A 1 94 ? 20.173 -4.016 0.562 1.00 77.62 94 SER A CA 1
ATOM 779 C C . SER A 1 94 ? 21.465 -4.284 1.354 1.00 77.62 94 SER A C 1
ATOM 781 O O . SER A 1 94 ? 22.214 -3.350 1.660 1.00 77.62 94 SER A O 1
ATOM 783 N N . CYS A 1 95 ? 21.763 -5.551 1.661 1.00 78.44 95 CYS A N 1
ATOM 784 C CA . CYS A 1 95 ? 23.002 -5.974 2.312 1.00 78.44 95 CYS A CA 1
ATOM 785 C C . CYS A 1 95 ? 24.228 -5.953 1.381 1.00 78.44 95 CYS A C 1
ATOM 787 O O . CYS A 1 95 ? 25.354 -5.845 1.873 1.00 78.44 95 CYS A O 1
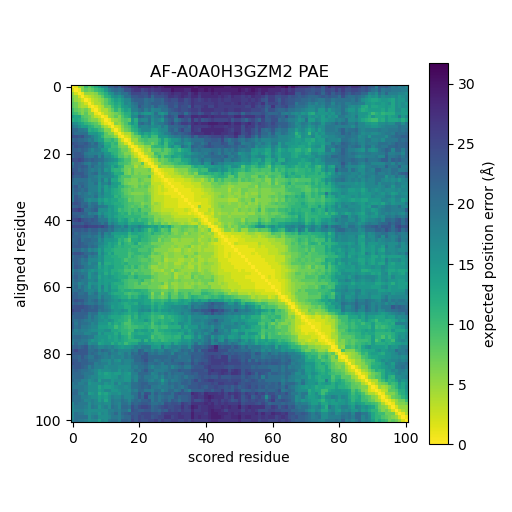ATOM 789 N N . PHE A 1 96 ? 24.048 -6.000 0.056 1.00 78.81 96 PHE A N 1
ATOM 790 C CA . PHE A 1 96 ? 25.157 -5.910 -0.891 1.00 78.81 96 PHE A CA 1
ATOM 791 C C . PHE A 1 96 ? 25.595 -4.454 -1.063 1.00 78.81 96 PHE A C 1
ATOM 793 O O . PHE A 1 96 ? 25.113 -3.724 -1.925 1.00 78.81 96 PHE A O 1
ATOM 800 N N . ARG A 1 97 ? 26.558 -4.024 -0.243 1.00 78.94 97 ARG A N 1
ATOM 801 C CA . ARG A 1 97 ? 27.274 -2.755 -0.428 1.00 78.94 97 ARG A CA 1
ATOM 802 C C . ARG A 1 97 ? 28.655 -3.032 -1.007 1.00 78.94 97 ARG A C 1
ATOM 804 O O . ARG A 1 97 ? 29.558 -3.455 -0.289 1.00 78.94 97 ARG A O 1
ATOM 811 N N . GLN A 1 98 ? 28.808 -2.817 -2.309 1.00 79.31 98 GLN A N 1
ATOM 812 C CA . GLN A 1 98 ? 30.110 -2.892 -2.966 1.00 79.31 98 GLN A CA 1
ATOM 813 C C . GLN A 1 98 ? 30.836 -1.553 -2.820 1.00 79.31 98 GLN A C 1
ATOM 815 O O . GLN A 1 98 ? 30.318 -0.510 -3.217 1.00 79.31 98 GLN A O 1
ATOM 820 N N . TRP A 1 99 ? 32.038 -1.589 -2.249 1.00 83.88 99 TRP A N 1
ATOM 821 C CA . TRP A 1 99 ? 32.956 -0.455 -2.258 1.00 83.88 99 TRP A CA 1
ATOM 822 C C . TRP A 1 99 ? 33.802 -0.556 -3.523 1.00 83.88 99 TRP A C 1
ATOM 824 O O . TRP A 1 99 ? 34.571 -1.506 -3.677 1.00 83.88 99 TRP A O 1
ATOM 834 N N . ILE A 1 100 ? 33.629 0.392 -4.440 1.00 82.50 100 ILE A N 1
ATOM 835 C CA . ILE A 1 100 ? 34.508 0.524 -5.604 1.00 82.50 100 ILE A CA 1
ATOM 836 C C . ILE A 1 100 ? 35.857 1.025 -5.070 1.00 82.50 100 ILE A C 1
ATOM 838 O O . ILE A 1 100 ? 35.885 1.998 -4.314 1.00 82.50 100 ILE A O 1
ATOM 842 N N . LYS A 1 101 ? 36.940 0.318 -5.398 1.00 77.94 101 LYS A N 1
ATOM 843 C CA . LYS A 1 101 ? 38.316 0.747 -5.115 1.00 77.94 101 LYS A CA 1
ATOM 844 C C . LYS A 1 101 ? 38.873 1.537 -6.286 1.00 77.94 101 LYS A C 1
ATOM 846 O O . LYS A 1 101 ? 38.531 1.169 -7.431 1.00 77.94 101 LYS A O 1
#

Secondary structure (DSSP, 8-state):
--HHHHHTS---SSTT---EETTEEHHHHHHHHHHHHHHHHTT-HHHHHHHHHHHHHHHHHHTTTS-THHHHHHHHHHS-HHHHTTT-SSSPPTT------

Radius of gyration: 18.64 Å; Cα contacts (8 Å, |Δi|>4): 55; chains: 1; bounding box: 55×32×50 Å

Sequence (101 aa):
MTGDELKRYRFPETLTNQSRWFGLYLDELIPAVICLGWGFWTSKFIFGIASAVLVFWGIKKLKKGRGSSWLRDLIYWYLPTSLLKGFFHDVPDSCFRQWIK

Organism: Klebsiella pneumoniae subsp. pneumoniae (strain HS11286) (NCBI:txid1125630)

Solvent-accessible surface area (backbone atoms only — not comparable to full-atom values): 6322 Å² total; per-residue (Å²): 132,59,78,72,62,54,70,75,54,84,76,72,94,43,100,78,71,66,75,56,59,96,84,38,49,58,80,58,47,51,59,30,51,53,34,39,52,53,12,58,75,67,71,38,55,68,59,12,51,53,50,20,52,51,51,44,52,50,50,53,62,74,38,64,94,52,64,79,64,54,59,55,51,48,45,56,71,72,46,67,59,87,76,38,50,83,77,46,71,91,54,78,63,76,84,72,76,82,80,86,129

Foldseek 3Di:
DPPVVCVVDDDDPDPLPADDDVNHHPLLVVVLVVLCVVCVVVVNNVNSNVVSVVSSVVVCVVCPVHGPVVVVVCCQQPPDCVVCCVVPVPDDRNPDDDDDD

pLDDT: mean 81.94, std 7.93, range [56.5, 93.56]

Mean predicted aligned error: 14.48 Å